Protein AF-A0A069D9U8-F1 (afdb_monomer_lite)

pLDDT: mean 90.55, std 8.98, range [47.34, 97.62]

Structure (mmCIF, N/CA/C/O backbone):
data_AF-A0A069D9U8-F1
#
_entry.id   AF-A0A069D9U8-F1
#
loop_
_atom_site.group_PDB
_atom_site.id
_atom_site.type_symbol
_atom_site.label_atom_id
_atom_site.label_alt_id
_atom_site.label_comp_id
_atom_site.label_asym_id
_atom_site.label_entity_id
_atom_site.label_seq_id
_atom_site.pdbx_PDB_ins_code
_atom_site.Cartn_x
_atom_site.Cartn_y
_atom_site.Cartn_z
_atom_site.occupancy
_atom_site.B_iso_or_equiv
_atom_site.auth_seq_id
_atom_site.auth_comp_id
_atom_site.auth_asym_id
_atom_site.auth_atom_id
_atom_site.pdbx_PDB_model_num
ATOM 1 N N . MET A 1 1 ? -6.134 0.238 -4.661 1.00 86.31 1 MET A N 1
ATOM 2 C CA . MET A 1 1 ? -7.065 -0.835 -4.243 1.00 86.31 1 MET A CA 1
ATOM 3 C C . MET A 1 1 ? -6.684 -1.334 -2.858 1.00 86.31 1 MET A C 1
ATOM 5 O O . MET A 1 1 ? -5.493 -1.441 -2.584 1.00 86.31 1 MET A O 1
ATOM 9 N N . GLY A 1 2 ? -7.669 -1.624 -2.006 1.00 91.00 2 GLY A N 1
ATOM 10 C CA . GLY A 1 2 ? -7.421 -2.206 -0.682 1.00 91.00 2 GLY A CA 1
ATOM 11 C C . GLY A 1 2 ? -6.935 -3.656 -0.780 1.00 91.00 2 GLY A C 1
ATOM 12 O O . GLY A 1 2 ? -7.350 -4.393 -1.678 1.00 91.00 2 GLY A O 1
ATOM 13 N N . THR A 1 3 ? -6.028 -4.061 0.106 1.00 93.06 3 THR A N 1
ATOM 14 C CA . THR A 1 3 ? -5.520 -5.435 0.220 1.00 93.06 3 THR A CA 1
ATOM 15 C C . THR A 1 3 ? -5.249 -5.782 1.678 1.00 93.06 3 THR A C 1
ATOM 17 O O . THR A 1 3 ? -4.846 -4.922 2.452 1.00 93.06 3 THR A O 1
ATOM 20 N N . THR A 1 4 ? -5.416 -7.053 2.037 1.00 92.00 4 THR A N 1
ATOM 21 C CA . THR A 1 4 ? -5.205 -7.541 3.407 1.00 92.00 4 THR A CA 1
ATOM 22 C C . THR A 1 4 ? -3.733 -7.725 3.757 1.00 92.00 4 THR A C 1
ATOM 24 O O . THR A 1 4 ? -3.389 -7.658 4.932 1.00 92.00 4 THR A O 1
ATOM 27 N N . ASN A 1 5 ? -2.885 -7.962 2.749 1.00 94.50 5 ASN A N 1
ATOM 28 C CA . ASN A 1 5 ? -1.431 -8.039 2.865 1.00 94.50 5 ASN A CA 1
ATOM 29 C C . ASN A 1 5 ? -0.781 -7.447 1.601 1.00 94.50 5 ASN A C 1
ATOM 31 O O . ASN A 1 5 ? -0.875 -8.023 0.512 1.00 94.50 5 ASN A O 1
ATOM 35 N N . ILE A 1 6 ? -0.178 -6.265 1.722 1.00 95.44 6 ILE A N 1
ATOM 36 C CA . ILE A 1 6 ? 0.442 -5.556 0.595 1.00 95.44 6 ILE A CA 1
ATOM 37 C C . ILE A 1 6 ? 1.798 -6.147 0.199 1.00 95.44 6 ILE A C 1
ATOM 39 O O . ILE A 1 6 ? 2.130 -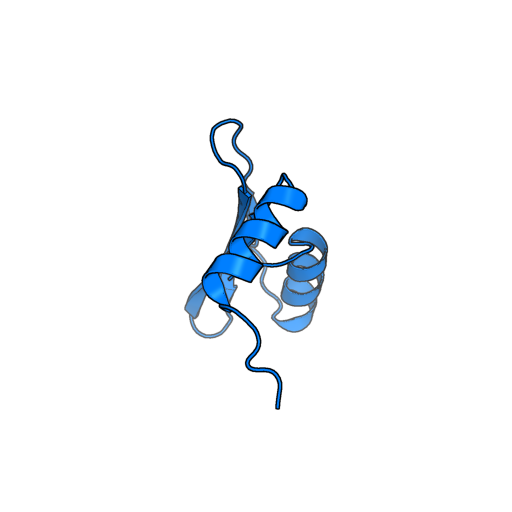6.139 -0.982 1.00 95.44 6 ILE A O 1
ATOM 43 N N . GLU A 1 7 ? 2.550 -6.711 1.144 1.00 95.38 7 GLU A N 1
ATOM 44 C CA . GLU A 1 7 ? 3.872 -7.298 0.888 1.00 95.38 7 GLU A CA 1
ATOM 45 C C . GLU A 1 7 ? 3.742 -8.592 0.089 1.00 95.38 7 GLU A C 1
ATOM 47 O O . GLU A 1 7 ? 4.355 -8.732 -0.964 1.00 95.38 7 GLU A O 1
ATOM 52 N N . ALA A 1 8 ? 2.836 -9.483 0.501 1.00 95.38 8 ALA A N 1
ATOM 53 C CA . ALA A 1 8 ? 2.542 -10.698 -0.252 1.00 95.38 8 ALA A CA 1
ATOM 54 C C . ALA A 1 8 ? 2.065 -10.372 -1.677 1.00 95.38 8 ALA A C 1
ATOM 56 O O . ALA A 1 8 ? 2.456 -11.024 -2.644 1.00 95.38 8 ALA A O 1
ATOM 57 N N . LYS A 1 9 ? 1.236 -9.331 -1.829 1.00 94.00 9 LYS A N 1
ATOM 58 C CA . LYS A 1 9 ? 0.727 -8.915 -3.140 1.00 94.00 9 LYS A CA 1
ATOM 59 C C . LYS A 1 9 ? 1.822 -8.304 -4.010 1.00 94.00 9 LYS A C 1
ATOM 61 O O . LYS A 1 9 ? 1.875 -8.617 -5.197 1.00 94.00 9 LYS A O 1
ATOM 66 N N . ARG A 1 10 ? 2.712 -7.495 -3.426 1.00 94.00 10 ARG A N 1
ATOM 67 C CA . ARG A 1 10 ? 3.925 -7.001 -4.085 1.00 94.00 10 ARG A CA 1
ATOM 68 C C . ARG A 1 10 ? 4.755 -8.163 -4.614 1.00 94.00 10 ARG A C 1
ATOM 70 O O . ARG A 1 10 ? 5.068 -8.169 -5.797 1.00 94.00 10 ARG A O 1
ATOM 77 N N . ASP A 1 11 ? 5.077 -9.141 -3.774 1.00 94.12 11 ASP A N 1
ATOM 78 C CA . ASP A 1 11 ? 5.975 -10.238 -4.146 1.00 94.12 11 ASP A CA 1
ATOM 79 C C . ASP A 1 11 ? 5.391 -11.068 -5.307 1.00 94.12 11 ASP A C 1
ATOM 81 O O . ASP A 1 11 ? 6.097 -11.432 -6.251 1.00 94.12 11 ASP A O 1
ATOM 85 N N . ILE A 1 12 ? 4.071 -11.286 -5.297 1.00 93.19 12 ILE A N 1
ATOM 86 C CA . ILE A 1 12 ? 3.342 -11.913 -6.409 1.00 93.19 12 ILE A CA 1
ATOM 87 C C . ILE A 1 12 ? 3.427 -11.054 -7.681 1.00 93.19 12 ILE A C 1
ATOM 89 O O . ILE A 1 12 ? 3.710 -11.584 -8.756 1.00 93.19 12 ILE A O 1
ATOM 93 N N . LEU A 1 13 ? 3.194 -9.743 -7.585 1.00 92.31 13 LEU A N 1
ATOM 94 C CA . LEU A 1 13 ? 3.188 -8.836 -8.739 1.00 92.31 13 LEU A CA 1
ATOM 95 C C . LEU A 1 13 ? 4.576 -8.670 -9.358 1.00 92.31 13 LEU A C 1
ATOM 97 O O . LEU A 1 13 ? 4.697 -8.749 -10.577 1.00 92.31 13 LEU A O 1
ATOM 101 N N . VAL A 1 14 ? 5.618 -8.520 -8.539 1.00 92.06 14 VAL A N 1
ATOM 102 C CA . VAL A 1 14 ? 7.022 -8.491 -8.979 1.00 92.06 14 VAL A CA 1
ATOM 103 C C . VAL A 1 14 ? 7.347 -9.750 -9.775 1.00 92.06 14 VAL A C 1
ATOM 105 O O . VAL A 1 14 ? 7.869 -9.665 -10.884 1.00 92.06 14 VAL A O 1
ATOM 108 N N . LYS A 1 15 ? 6.953 -10.924 -9.269 1.00 93.62 15 LYS A N 1
ATOM 109 C CA . LYS A 1 15 ? 7.196 -12.198 -9.950 1.00 93.62 15 LYS A CA 1
ATOM 110 C C . LYS A 1 15 ? 6.409 -12.344 -11.257 1.00 93.62 15 LYS A C 1
ATOM 112 O O . LYS A 1 15 ? 6.971 -12.797 -12.252 1.00 93.62 15 LYS A O 1
ATOM 117 N N . LEU A 1 16 ? 5.116 -12.018 -11.254 1.00 94.62 16 LEU A N 1
ATOM 118 C CA . LEU A 1 16 ? 4.229 -12.250 -12.400 1.00 94.62 16 LEU A CA 1
ATOM 119 C C . LEU A 1 16 ? 4.424 -11.222 -13.514 1.00 94.62 16 LEU A C 1
ATOM 121 O O . LEU A 1 16 ? 4.456 -11.588 -14.686 1.00 94.62 16 LEU A O 1
ATOM 125 N N . LEU A 1 17 ? 4.546 -9.948 -13.148 1.00 91.88 17 LEU A N 1
ATOM 126 C CA . LEU A 1 17 ? 4.622 -8.835 -14.094 1.00 91.88 17 LEU A CA 1
ATOM 127 C C . LEU A 1 17 ? 6.061 -8.424 -14.410 1.00 91.88 17 LEU A C 1
ATOM 129 O O . LEU A 1 1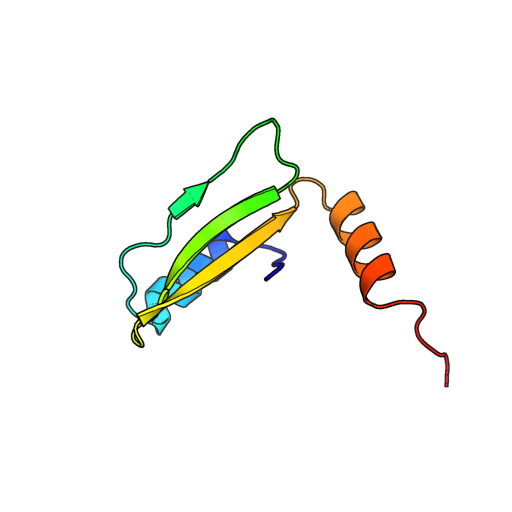7 ? 6.260 -7.595 -15.292 1.00 91.88 17 LEU A O 1
ATOM 133 N N . LYS A 1 18 ? 7.057 -8.999 -13.718 1.00 89.81 18 LYS A N 1
ATOM 134 C CA . LYS A 1 18 ? 8.480 -8.642 -13.847 1.00 89.81 18 LYS A CA 1
ATOM 135 C C . LYS A 1 18 ? 8.722 -7.141 -13.650 1.00 89.81 18 LYS A C 1
ATOM 137 O O . LYS A 1 18 ? 9.519 -6.531 -14.357 1.00 89.81 18 LYS A O 1
ATOM 142 N N . ILE A 1 19 ? 7.995 -6.549 -12.705 1.00 89.19 19 ILE A N 1
ATOM 143 C CA . ILE A 1 19 ? 8.151 -5.144 -12.321 1.00 89.19 19 ILE A CA 1
ATOM 144 C C . ILE A 1 19 ? 9.319 -5.018 -11.341 1.00 89.19 19 ILE A C 1
ATOM 146 O O . ILE A 1 19 ? 9.443 -5.823 -10.421 1.00 89.19 19 ILE A O 1
ATOM 150 N N . ASN A 1 20 ? 10.166 -4.011 -11.542 1.00 81.75 20 ASN A N 1
ATOM 151 C CA . ASN A 1 20 ? 11.352 -3.804 -10.705 1.00 81.75 20 ASN A CA 1
ATOM 152 C C . ASN A 1 20 ? 11.053 -2.925 -9.483 1.00 81.75 20 ASN A C 1
ATOM 154 O O . ASN A 1 20 ? 11.639 -3.130 -8.425 1.00 81.75 20 ASN A O 1
ATOM 158 N N . ASP A 1 21 ? 10.096 -2.002 -9.616 1.00 84.12 21 ASP A N 1
ATOM 159 C CA . ASP A 1 21 ? 9.845 -0.956 -8.627 1.00 84.12 21 ASP A CA 1
ATOM 160 C C . ASP A 1 21 ? 8.431 -1.071 -8.055 1.00 84.12 21 ASP A C 1
ATOM 162 O O . ASP A 1 21 ? 7.441 -0.637 -8.650 1.00 84.12 21 ASP A O 1
ATOM 166 N N . PHE A 1 22 ? 8.346 -1.660 -6.865 1.00 92.31 22 PHE A N 1
ATOM 167 C CA . PHE A 1 22 ? 7.172 -1.579 -6.006 1.00 92.31 22 PHE A CA 1
ATOM 168 C C . PHE A 1 22 ? 7.650 -1.259 -4.592 1.00 92.31 22 PHE A C 1
ATOM 170 O O . PHE A 1 22 ? 7.976 -2.145 -3.796 1.00 92.31 22 PHE A O 1
ATOM 177 N N . GLU A 1 23 ? 7.660 0.031 -4.277 1.00 92.94 23 GLU A N 1
ATOM 178 C CA . GLU A 1 23 ? 8.008 0.532 -2.953 1.00 92.94 23 GLU A CA 1
ATOM 179 C C . GLU A 1 23 ? 6.756 0.650 -2.076 1.00 92.94 23 GLU A C 1
ATOM 181 O O . GLU A 1 23 ? 5.687 1.058 -2.542 1.00 92.94 23 GLU A O 1
ATOM 186 N N . ILE A 1 24 ? 6.889 0.265 -0.806 1.00 96.12 24 ILE A N 1
ATOM 187 C CA . ILE A 1 24 ? 5.836 0.394 0.202 1.00 96.12 24 ILE A CA 1
ATOM 188 C C . ILE A 1 24 ? 6.236 1.520 1.151 1.00 96.12 24 ILE A C 1
ATOM 190 O O . ILE A 1 24 ? 7.287 1.472 1.783 1.00 96.12 24 ILE A O 1
ATOM 194 N N . TYR A 1 25 ? 5.358 2.504 1.278 1.00 97.00 25 TYR A N 1
ATOM 195 C CA . TYR A 1 25 ? 5.478 3.632 2.182 1.00 97.00 25 TYR A CA 1
ATOM 196 C C . TYR A 1 25 ? 4.618 3.415 3.426 1.00 97.00 25 TYR A C 1
ATOM 198 O O . TYR A 1 25 ? 3.496 2.901 3.362 1.00 97.00 25 TYR A O 1
ATOM 206 N N . LEU A 1 26 ? 5.148 3.861 4.561 1.00 96.38 26 LEU A N 1
ATOM 207 C CA . LEU A 1 26 ? 4.480 3.896 5.854 1.00 96.38 26 LEU A CA 1
ATOM 208 C C . LEU A 1 26 ? 4.771 5.248 6.504 1.00 96.38 26 LEU A C 1
ATOM 210 O O . LEU A 1 26 ? 5.922 5.684 6.532 1.00 96.38 26 LEU A O 1
ATOM 214 N N . ARG A 1 27 ? 3.738 5.910 7.027 1.00 96.62 27 ARG A N 1
ATOM 215 C CA . ARG A 1 27 ? 3.869 7.158 7.787 1.00 96.62 27 ARG A CA 1
ATOM 216 C C . ARG A 1 27 ? 2.992 7.106 9.038 1.00 96.62 27 ARG A C 1
ATOM 218 O O . ARG A 1 27 ? 1.865 6.631 8.915 1.00 96.62 27 ARG A O 1
ATOM 225 N N . PRO A 1 28 ? 3.462 7.593 10.203 1.00 92.25 28 PRO A N 1
ATOM 226 C CA . PRO A 1 28 ? 2.682 7.569 11.443 1.00 92.25 28 PRO A CA 1
ATOM 227 C C . PRO A 1 28 ? 1.323 8.271 11.344 1.00 92.25 28 PRO A C 1
ATOM 229 O O . PRO A 1 28 ? 0.371 7.864 12.000 1.00 92.25 28 PRO A O 1
ATOM 232 N N . GLU A 1 29 ? 1.217 9.311 10.516 1.00 95.50 29 GLU A N 1
ATOM 233 C CA . GLU A 1 29 ? 0.008 10.127 10.370 1.00 95.50 29 GLU A CA 1
ATOM 234 C C . GLU A 1 29 ? -1.045 9.494 9.444 1.00 95.50 29 GLU A C 1
ATOM 236 O O . GLU A 1 29 ? -2.137 10.038 9.286 1.00 95.50 29 GLU A O 1
ATOM 241 N N . VAL A 1 30 ? -0.726 8.367 8.798 1.00 95.44 30 VAL A N 1
ATOM 242 C CA . VAL A 1 30 ? -1.580 7.719 7.798 1.00 95.44 30 VAL A CA 1
ATOM 243 C C . VAL A 1 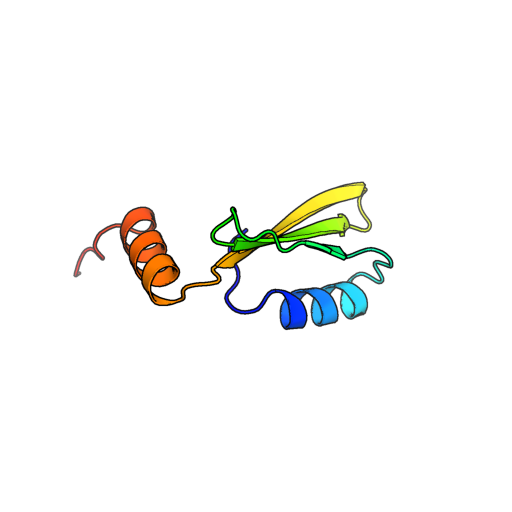30 ? -2.024 6.351 8.314 1.00 95.44 30 VAL A C 1
ATOM 245 O O . VAL A 1 30 ? -1.200 5.522 8.685 1.00 95.44 30 VAL A O 1
ATOM 248 N N . SER A 1 31 ? -3.332 6.072 8.293 1.00 94.38 31 SER A N 1
ATOM 249 C CA . SER A 1 31 ? -3.903 4.817 8.825 1.00 94.38 31 SER A CA 1
ATOM 250 C C . SER A 1 31 ? -3.641 3.575 7.961 1.00 94.38 31 SER A C 1
ATOM 252 O O . SER A 1 31 ? -4.009 2.454 8.327 1.00 94.38 31 SER A O 1
ATOM 254 N N . VAL A 1 32 ? -2.979 3.754 6.817 1.00 96.50 32 VAL A N 1
ATOM 255 C CA . VAL A 1 32 ? -2.622 2.700 5.867 1.00 96.50 32 VAL A CA 1
ATOM 256 C C . VAL A 1 32 ? -1.132 2.763 5.542 1.00 96.50 32 VAL A C 1
ATOM 258 O O . VAL A 1 32 ? -0.541 3.841 5.474 1.00 96.50 32 VAL A O 1
ATOM 261 N N . LYS A 1 33 ? -0.537 1.610 5.242 1.00 96.94 33 LYS A N 1
ATOM 262 C CA . LYS A 1 33 ? 0.652 1.549 4.381 1.00 96.94 33 LYS A CA 1
ATOM 263 C C . LYS A 1 33 ? 0.195 1.424 2.935 1.00 96.94 33 LYS A C 1
ATOM 265 O O . LYS A 1 33 ? -0.823 0.790 2.653 1.00 96.94 33 LYS A O 1
ATOM 270 N N . TRP A 1 34 ? 0.926 2.021 2.008 1.00 97.62 34 TRP A N 1
ATOM 271 C CA . TRP A 1 34 ? 0.560 1.996 0.595 1.00 97.62 34 TRP A CA 1
ATOM 272 C C . TRP A 1 34 ? 1.788 1.846 -0.279 1.00 97.62 34 TRP A C 1
ATOM 274 O O . TRP A 1 34 ? 2.896 2.167 0.126 1.00 97.62 34 TRP A O 1
ATOM 284 N N . GLY A 1 35 ? 1.591 1.371 -1.495 1.00 95.62 35 GLY A N 1
ATOM 285 C CA . GLY A 1 35 ? 2.654 1.259 -2.475 1.00 95.62 35 GLY A CA 1
ATOM 286 C C . GLY A 1 35 ? 2.116 1.473 -3.870 1.00 95.62 35 GLY A C 1
ATOM 287 O O . GLY A 1 35 ? 0.928 1.266 -4.134 1.00 95.62 35 GLY A O 1
ATOM 288 N N . THR A 1 36 ? 2.995 1.918 -4.756 1.00 94.81 36 THR A N 1
ATOM 289 C CA . THR A 1 36 ? 2.666 2.171 -6.157 1.00 94.81 36 THR A CA 1
ATOM 290 C C . THR A 1 36 ? 3.693 1.519 -7.055 1.00 94.81 36 THR A C 1
ATOM 292 O O . THR A 1 36 ? 4.868 1.479 -6.705 1.00 94.81 36 THR A O 1
ATOM 295 N N . PHE A 1 37 ? 3.250 1.066 -8.217 1.00 93.62 37 PHE A N 1
ATOM 296 C CA . PHE A 1 37 ? 4.107 0.489 -9.242 1.00 93.62 37 PHE A CA 1
ATOM 297 C C . PHE A 1 37 ? 3.582 0.870 -10.625 1.00 93.62 37 PHE A C 1
ATOM 299 O O . PHE A 1 37 ? 2.411 1.232 -10.779 1.00 93.62 37 PHE A O 1
ATOM 306 N N . SER A 1 38 ? 4.456 0.774 -11.620 1.00 93.44 38 SER A N 1
ATOM 307 C CA . SER A 1 38 ? 4.069 0.842 -13.025 1.00 93.44 38 SER A CA 1
ATOM 308 C C . SER A 1 38 ? 3.944 -0.573 -13.562 1.00 93.44 38 SER A C 1
ATOM 310 O O . SER A 1 38 ? 4.862 -1.379 -13.409 1.00 93.44 38 SER A O 1
ATOM 312 N N . ASP A 1 39 ? 2.801 -0.892 -14.155 1.00 92.25 39 ASP A N 1
ATOM 313 C CA . ASP A 1 39 ? 2.621 -2.168 -14.832 1.00 92.25 39 ASP A CA 1
ATOM 314 C C . ASP A 1 39 ? 3.337 -2.179 -16.204 1.00 92.25 39 ASP A C 1
ATOM 316 O O . ASP A 1 39 ? 3.759 -1.128 -16.701 1.00 92.25 39 ASP A O 1
ATOM 320 N N . PRO A 1 40 ? 3.488 -3.351 -16.848 1.00 93.50 40 PRO A N 1
ATOM 321 C CA . PRO A 1 40 ? 4.151 -3.458 -18.151 1.00 93.50 40 PRO A CA 1
ATOM 322 C C . PRO A 1 40 ? 3.476 -2.686 -19.293 1.00 93.50 40 PRO A C 1
ATOM 324 O O . PRO A 1 40 ? 4.072 -2.525 -20.355 1.00 93.50 40 PRO A O 1
ATOM 327 N N . TRP A 1 41 ? 2.242 -2.224 -19.095 1.00 93.62 41 TRP A N 1
ATOM 328 C CA . TRP A 1 41 ? 1.479 -1.457 -20.077 1.00 93.62 41 TRP A CA 1
ATOM 329 C C . TRP A 1 41 ? 1.593 0.056 -19.854 1.00 93.62 41 TRP A C 1
ATOM 331 O O . TRP A 1 41 ? 1.028 0.831 -20.622 1.00 93.62 41 TRP A O 1
ATOM 341 N N . GLY A 1 42 ? 2.345 0.486 -18.837 1.00 90.25 42 GLY A N 1
ATOM 342 C CA . GLY A 1 42 ? 2.572 1.891 -18.515 1.00 90.25 42 GLY A CA 1
ATOM 343 C C . GLY A 1 42 ? 1.525 2.497 -17.581 1.00 90.25 42 GLY A C 1
ATOM 344 O O . GLY A 1 42 ? 1.578 3.700 -17.322 1.00 90.25 42 GLY A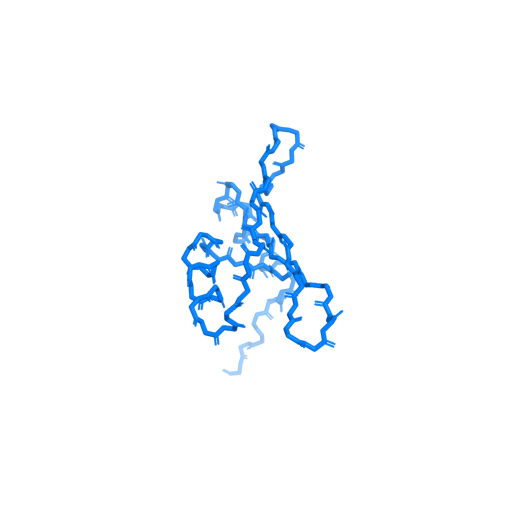 O 1
ATOM 345 N N . ASN A 1 43 ? 0.596 1.705 -17.033 1.00 93.12 43 ASN A N 1
ATOM 346 C CA . ASN A 1 43 ? -0.345 2.213 -16.042 1.00 93.12 43 ASN A CA 1
ATOM 347 C C . ASN A 1 43 ? 0.328 2.295 -14.677 1.00 93.12 43 ASN A C 1
ATOM 349 O O . ASN A 1 43 ? 0.953 1.343 -14.206 1.00 93.12 43 ASN A O 1
ATOM 353 N N . ARG A 1 44 ? 0.120 3.418 -13.989 1.00 92.75 44 ARG A N 1
ATOM 354 C CA . ARG A 1 44 ? 0.532 3.572 -12.596 1.00 92.75 44 ARG A CA 1
ATOM 355 C C . ARG A 1 44 ? -0.590 3.113 -11.676 1.00 92.75 44 ARG A C 1
ATOM 357 O O . ARG A 1 44 ? -1.643 3.744 -11.610 1.00 92.75 44 ARG A O 1
ATOM 364 N N . LEU A 1 45 ? -0.354 2.029 -10.948 1.00 93.00 45 LEU A N 1
ATOM 365 C CA . LEU A 1 45 ? -1.321 1.423 -10.038 1.00 93.00 45 LEU A CA 1
ATOM 366 C C . LEU A 1 45 ? -0.853 1.539 -8.587 1.00 93.00 45 LEU A C 1
ATOM 368 O O . LEU A 1 45 ? 0.335 1.707 -8.307 1.00 93.00 45 LEU A O 1
ATOM 372 N N . GLY A 1 46 ? -1.803 1.453 -7.651 1.00 93.44 46 GLY A N 1
ATOM 373 C CA . 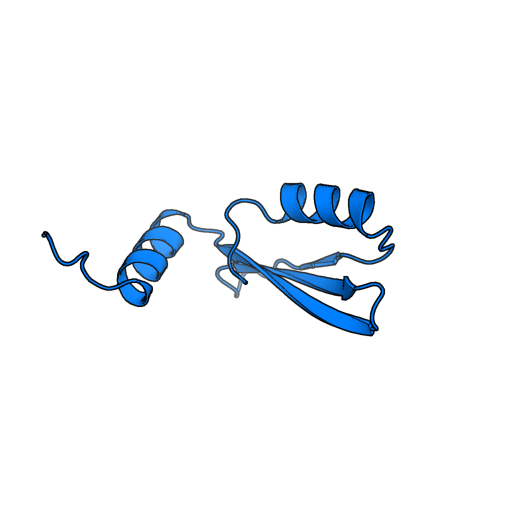GLY A 1 46 ? -1.526 1.563 -6.222 1.00 93.44 46 GLY A CA 1
ATOM 374 C C . GLY A 1 46 ? -2.353 0.613 -5.364 1.00 93.44 46 GLY A C 1
ATOM 375 O O . GLY A 1 46 ? -3.563 0.450 -5.570 1.00 93.44 46 GLY A O 1
ATOM 376 N N . PHE A 1 47 ? -1.704 0.021 -4.366 1.00 95.81 47 PHE A N 1
ATOM 377 C CA . PHE A 1 47 ? -2.341 -0.769 -3.316 1.00 95.81 47 PHE A CA 1
ATOM 378 C C . PHE A 1 47 ? -2.171 -0.093 -1.964 1.00 95.81 47 PHE A C 1
ATOM 380 O O . PHE A 1 47 ? -1.194 0.615 -1.736 1.00 95.81 47 PHE A O 1
ATOM 387 N N . PHE A 1 48 ? -3.121 -0.330 -1.069 1.00 96.50 48 PHE A N 1
ATOM 388 C CA . PHE A 1 48 ? -3.013 0.080 0.322 1.00 96.50 48 PHE A CA 1
ATOM 389 C C . PHE A 1 48 ? -3.528 -1.022 1.242 1.00 96.50 48 PHE A C 1
ATOM 391 O O . PHE A 1 48 ? -4.418 -1.788 0.873 1.00 96.50 48 PHE A O 1
ATOM 398 N N . GLU A 1 49 ? -2.960 -1.082 2.437 1.00 96.50 49 GLU A N 1
ATOM 399 C CA . GLU A 1 49 ? -3.353 -1.982 3.512 1.00 96.50 49 GLU A CA 1
ATOM 400 C C . GLU A 1 49 ? -3.495 -1.166 4.797 1.00 96.50 49 GLU A C 1
ATOM 402 O O . GLU A 1 49 ? -2.578 -0.433 5.176 1.00 96.50 49 GLU A O 1
ATOM 407 N N . TYR A 1 50 ? -4.631 -1.310 5.477 1.00 96.44 50 TYR A N 1
ATOM 408 C CA . TYR A 1 50 ? -4.853 -0.697 6.784 1.00 96.44 50 TYR A CA 1
ATOM 409 C C . TYR A 1 50 ? -3.929 -1.289 7.843 1.00 96.44 50 TYR A C 1
ATOM 411 O O . TYR A 1 50 ? -3.759 -2.509 7.935 1.00 96.44 50 TYR A O 1
ATOM 419 N N . LEU A 1 51 ? -3.383 -0.401 8.674 1.00 95.19 51 LEU A N 1
ATOM 420 C CA . LEU A 1 51 ? -2.579 -0.764 9.838 1.00 95.19 51 LEU A CA 1
ATOM 421 C C . LEU A 1 51 ? -3.461 -1.371 10.934 1.00 95.19 51 LEU A C 1
ATOM 423 O O . LEU A 1 51 ? -3.064 -2.330 11.591 1.00 95.19 51 LEU A O 1
ATOM 427 N N . ASN A 1 52 ? -4.680 -0.846 11.090 1.00 94.44 52 ASN A N 1
ATOM 428 C CA . ASN A 1 52 ? -5.679 -1.367 12.012 1.00 94.44 52 ASN A CA 1
ATOM 429 C C . ASN A 1 52 ? -6.720 -2.217 11.267 1.00 94.44 52 ASN A C 1
ATOM 431 O O . ASN A 1 52 ? -7.522 -1.711 10.483 1.00 94.44 52 ASN A O 1
ATOM 435 N N . LYS A 1 53 ? -6.737 -3.522 11.552 1.00 91.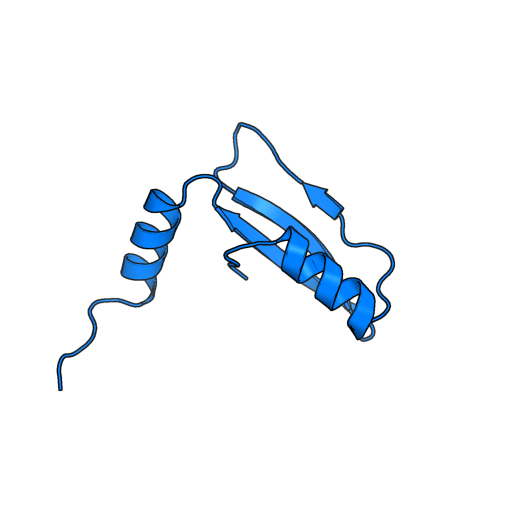94 53 LYS A N 1
ATOM 436 C CA . LYS A 1 53 ? -7.669 -4.465 10.918 1.00 91.94 53 LYS A CA 1
ATOM 437 C C . LYS A 1 53 ? -9.121 -4.271 11.348 1.00 91.94 53 LYS A C 1
ATOM 439 O O . LYS A 1 53 ? -10.014 -4.578 10.567 1.00 91.94 53 LYS A O 1
ATOM 444 N N . SER A 1 54 ? -9.383 -3.737 12.536 1.00 93.50 54 SER A N 1
ATOM 445 C CA . SER A 1 54 ? -10.749 -3.410 12.954 1.00 93.50 54 SER A CA 1
ATOM 446 C C . SER A 1 54 ? -11.309 -2.248 12.132 1.00 93.50 54 SER A C 1
ATOM 448 O O . SER A 1 54 ? -12.416 -2.357 11.607 1.00 93.50 54 SER A O 1
ATOM 450 N N . GLU A 1 55 ? -10.512 -1.192 11.927 1.00 92.44 55 GLU A N 1
ATOM 451 C CA . GLU A 1 55 ? -10.874 -0.059 11.059 1.00 92.44 55 GLU A CA 1
ATOM 452 C C . GLU A 1 55 ? -11.108 -0.525 9.614 1.00 92.44 55 GLU A C 1
ATOM 454 O O . GLU A 1 55 ? -12.088 -0.133 8.980 1.00 92.44 55 GLU A O 1
ATOM 459 N N . GLU A 1 56 ? -10.255 -1.422 9.103 1.00 93.19 56 GLU A N 1
ATOM 460 C CA . GLU A 1 56 ? -10.432 -2.040 7.784 1.00 93.19 56 GLU A CA 1
ATOM 461 C C . GLU A 1 56 ? -11.809 -2.699 7.644 1.00 93.19 56 GLU A C 1
ATOM 463 O O . GLU A 1 56 ? -12.518 -2.456 6.667 1.00 93.19 56 GLU A O 1
ATOM 468 N N . GLN A 1 57 ? -12.220 -3.502 8.630 1.00 91.50 57 GLN A N 1
ATOM 469 C CA . GLN A 1 57 ? -13.511 -4.191 8.598 1.00 91.50 57 GLN A CA 1
ATOM 470 C C . GLN A 1 57 ? -14.695 -3.223 8.674 1.00 91.50 57 GLN A C 1
ATOM 472 O O . GLN A 1 57 ? -15.688 -3.416 7.972 1.00 91.50 57 GLN A O 1
ATOM 477 N N . GLU A 1 58 ? -14.608 -2.173 9.489 1.00 92.06 58 GLU A N 1
ATOM 478 C CA . GLU A 1 58 ? -15.636 -1.126 9.546 1.00 92.06 58 GLU A CA 1
ATOM 479 C C . GLU A 1 58 ? -15.767 -0.393 8.206 1.00 92.06 58 GLU A C 1
ATOM 481 O O . GLU A 1 58 ? -16.880 -0.178 7.710 1.00 92.06 58 GLU A O 1
ATOM 486 N N . ARG A 1 59 ? -14.635 -0.077 7.566 1.00 90.25 59 ARG A N 1
ATOM 487 C CA . ARG A 1 59 ? -14.604 0.549 6.240 1.00 90.25 59 ARG A CA 1
ATOM 488 C C . ARG A 1 59 ? -15.189 -0.358 5.167 1.00 90.25 59 ARG A C 1
ATOM 490 O O . ARG A 1 59 ? -16.005 0.108 4.377 1.00 90.25 59 ARG A O 1
ATOM 497 N N . ILE A 1 60 ? -14.846 -1.646 5.171 1.00 89.19 60 ILE A N 1
ATOM 498 C CA . ILE A 1 60 ? -15.411 -2.636 4.245 1.00 89.19 60 ILE A CA 1
ATOM 499 C C . ILE A 1 60 ? -16.934 -2.718 4.405 1.00 89.19 60 ILE A C 1
ATOM 501 O O . ILE A 1 60 ? -17.648 -2.612 3.410 1.00 89.19 60 ILE A O 1
ATOM 505 N N . LYS A 1 61 ? -17.443 -2.838 5.639 1.00 90.50 61 LYS A N 1
ATOM 506 C CA . LYS A 1 61 ? -18.892 -2.868 5.914 1.00 90.50 61 LYS A CA 1
ATOM 507 C C . LYS A 1 61 ? -19.599 -1.613 5.402 1.00 90.50 61 LYS A C 1
ATOM 509 O O . LYS A 1 61 ? -20.668 -1.711 4.811 1.00 90.50 61 LYS A O 1
ATOM 514 N N . THR A 1 62 ? -18.982 -0.449 5.597 1.00 89.75 62 THR A N 1
ATOM 515 C CA . THR A 1 62 ? -19.531 0.835 5.137 1.00 89.75 62 THR A CA 1
ATOM 516 C C . THR A 1 62 ? -19.611 0.908 3.610 1.00 89.75 62 THR A C 1
ATOM 518 O O . THR A 1 62 ? -20.592 1.414 3.078 1.00 89.75 62 THR A O 1
ATOM 521 N N . ILE A 1 63 ? -18.596 0.403 2.898 1.00 87.25 63 ILE A N 1
ATOM 522 C CA . ILE A 1 63 ? -18.525 0.463 1.429 1.00 87.25 63 ILE A CA 1
ATOM 523 C C . ILE A 1 63 ? -19.459 -0.560 0.771 1.00 87.25 63 ILE A C 1
ATOM 525 O O . ILE A 1 63 ? -20.097 -0.241 -0.227 1.00 87.25 63 ILE A O 1
ATOM 529 N N . ILE A 1 64 ? -19.521 -1.785 1.303 1.00 86.75 64 ILE A N 1
ATOM 530 C CA . ILE A 1 64 ? -20.341 -2.868 0.733 1.00 86.75 64 ILE A CA 1
ATOM 531 C C . ILE A 1 64 ? -21.831 -2.661 1.050 1.00 86.75 64 ILE A C 1
ATOM 533 O O . ILE A 1 64 ? -22.683 -3.141 0.307 1.00 86.75 64 ILE A O 1
ATOM 537 N N . GLY A 1 65 ? -22.152 -1.920 2.115 1.00 78.44 65 GLY A N 1
ATOM 538 C CA . GLY A 1 65 ? -23.520 -1.782 2.604 1.00 78.44 65 GLY A CA 1
ATOM 539 C C . GLY A 1 65 ? -24.027 -3.068 3.276 1.00 78.44 65 GLY A C 1
ATOM 540 O O . GLY A 1 65 ? -23.311 -4.075 3.343 1.00 78.44 65 GLY A O 1
ATOM 541 N N . PRO A 1 66 ? -25.247 -3.055 3.842 1.00 76.25 66 PRO A N 1
ATOM 542 C CA . PRO A 1 66 ? -25.861 -4.270 4.359 1.00 76.25 66 PRO A CA 1
ATOM 543 C C . PRO A 1 66 ? -26.032 -5.284 3.220 1.00 76.25 66 PRO A C 1
ATOM 545 O O . PRO A 1 66 ? -26.486 -4.929 2.135 1.00 76.25 66 PRO A O 1
ATOM 548 N N . LYS A 1 67 ? -25.687 -6.554 3.467 1.00 64.38 67 LYS A N 1
ATOM 549 C CA . LYS A 1 67 ? -26.124 -7.645 2.588 1.00 64.38 67 LYS A CA 1
ATOM 550 C C . LYS A 1 67 ? -27.649 -7.646 2.598 1.00 64.38 67 LYS A C 1
ATOM 552 O O . LYS A 1 67 ? -28.230 -7.872 3.659 1.00 64.38 67 LYS A O 1
ATOM 557 N N . GLU A 1 68 ? -28.277 -7.405 1.452 1.00 63.03 68 GLU A N 1
ATOM 558 C CA . GLU A 1 68 ? -29.664 -7.819 1.267 1.00 63.03 68 GLU A CA 1
ATOM 559 C C . GLU A 1 68 ? -29.711 -9.332 1.510 1.00 63.03 68 GLU A C 1
ATOM 561 O O . GLU A 1 68 ? -28.939 -10.102 0.934 1.00 63.03 68 GLU A O 1
ATOM 566 N N . ILE A 1 69 ? -30.516 -9.726 2.492 1.00 58.91 69 ILE A N 1
ATOM 567 C CA . ILE A 1 69 ? -30.789 -11.120 2.811 1.00 58.91 69 ILE A CA 1
ATOM 568 C C . ILE A 1 69 ? -31.899 -11.524 1.836 1.00 58.91 69 ILE A C 1
ATOM 570 O O . ILE A 1 69 ? -33.036 -11.095 2.027 1.00 58.91 69 ILE A O 1
ATOM 574 N N . GLU A 1 70 ? -31.554 -12.263 0.779 1.00 47.34 70 GLU A N 1
ATOM 575 C CA . GLU A 1 70 ? -32.521 -13.077 0.020 1.00 47.34 70 GLU A CA 1
ATOM 576 C C . GLU A 1 70 ? -32.858 -14.358 0.792 1.00 47.34 70 GLU A C 1
ATOM 578 O O . GLU A 1 70 ? -31.920 -14.973 1.360 1.00 47.34 70 GLU A O 1
#

Foldseek 3Di:
DEDADPVVVVVVCCVPQVFDDWDWDDDPVDQWIKTWGQGPVRDIDMYIYGPDVVVVVVVVCVVVDDPPDD

Sequence (70 aa):
MGTTNIEAKRDILVKLLKINDFEIYLRPEVSVKWGTFSDPWGNRLGFFEYLNKSEEQERIKTIIGPKEIE

Secondary structure (DSSP, 8-state):
-B-S-HHHHHHHHHHHH--S--EEE--TT-SEEEEEEE-TTS-EEEEEEES-HHHHHHHHHHHH-PPP--

Radius of gyration: 14.49 Å; chains: 1; bounding box: 44×23×33 Å